Protein AF-A0A1I3WCL2-F1 (afdb_monomer_lite)

Organism: NCBI:txid576117

Structure (mmCIF, N/CA/C/O backbone):
data_AF-A0A1I3WCL2-F1
#
_entry.id   AF-A0A1I3WCL2-F1
#
loop_
_atom_site.group_PDB
_atom_site.id
_atom_site.type_symbol
_atom_site.label_atom_id
_atom_site.label_alt_id
_atom_site.label_comp_id
_atom_site.label_asym_id
_atom_site.label_entity_id
_atom_site.label_seq_id
_atom_site.pdbx_PDB_ins_code
_atom_site.Cartn_x
_atom_site.Cartn_y
_atom_site.Cartn_z
_atom_site.occupancy
_atom_site.B_iso_or_equiv
_atom_site.auth_seq_id
_atom_site.auth_comp_id
_atom_site.auth_asym_id
_atom_site.auth_atom_id
_atom_site.pdbx_PDB_model_num
ATOM 1 N N . ALA A 1 1 ? 18.034 -8.750 -1.195 1.00 77.88 1 ALA A N 1
ATOM 2 C CA . ALA A 1 1 ? 17.478 -7.555 -1.859 1.00 77.88 1 ALA A CA 1
ATOM 3 C C . ALA A 1 1 ? 16.246 -7.137 -1.071 1.00 77.88 1 ALA A C 1
ATOM 5 O O . ALA A 1 1 ? 15.293 -7.885 -1.077 1.00 77.88 1 ALA A O 1
ATOM 6 N N . TRP A 1 2 ? 16.276 -6.023 -0.336 1.00 96.38 2 TRP A N 1
ATOM 7 C CA . TRP A 1 2 ? 15.180 -5.643 0.577 1.00 96.38 2 TRP A CA 1
ATOM 8 C C . TRP A 1 2 ? 14.247 -4.586 -0.035 1.00 96.38 2 TRP A C 1
ATOM 10 O O . TRP A 1 2 ? 13.026 -4.701 0.027 1.00 96.38 2 TRP A O 1
ATOM 20 N N . TYR A 1 3 ? 14.822 -3.584 -0.709 1.00 96.50 3 TYR A N 1
ATOM 21 C CA . TYR A 1 3 ? 14.096 -2.435 -1.266 1.00 96.50 3 TYR A CA 1
ATOM 22 C C . TYR A 1 3 ? 12.998 -2.832 -2.268 1.00 96.50 3 TYR A C 1
ATOM 24 O O . TYR A 1 3 ? 11.907 -2.268 -2.236 1.00 96.50 3 TYR A O 1
ATOM 32 N N . ASN A 1 4 ? 13.281 -3.798 -3.149 1.00 96.75 4 ASN A N 1
ATOM 33 C CA . ASN A 1 4 ? 12.383 -4.168 -4.249 1.00 96.75 4 ASN A CA 1
ATOM 34 C C . ASN A 1 4 ? 11.329 -5.209 -3.865 1.00 96.75 4 ASN A C 1
ATOM 36 O O . ASN A 1 4 ? 10.236 -5.186 -4.422 1.00 96.75 4 ASN A O 1
ATOM 40 N N . THR A 1 5 ? 11.651 -6.127 -2.953 1.00 97.06 5 THR A N 1
ATOM 41 C CA . THR A 1 5 ? 10.856 -7.345 -2.718 1.00 97.06 5 THR A CA 1
ATOM 42 C C . THR A 1 5 ? 10.261 -7.428 -1.318 1.00 97.06 5 THR A C 1
ATOM 44 O O . THR A 1 5 ? 9.305 -8.169 -1.123 1.00 97.06 5 THR A O 1
ATOM 47 N N . GLU A 1 6 ? 10.769 -6.660 -0.351 1.00 96.81 6 GLU A N 1
ATOM 48 C CA . GLU A 1 6 ? 10.321 -6.723 1.048 1.00 96.81 6 GLU A CA 1
ATOM 49 C C . GLU A 1 6 ? 9.756 -5.382 1.529 1.00 96.81 6 GLU A C 1
ATOM 51 O O . GLU A 1 6 ? 8.668 -5.328 2.112 1.00 96.81 6 GLU A O 1
ATOM 56 N N . HIS A 1 7 ? 10.467 -4.280 1.267 1.00 97.69 7 HIS A N 1
ATOM 57 C CA . HIS A 1 7 ? 10.041 -2.959 1.705 1.00 97.69 7 HIS A CA 1
ATOM 58 C C . HIS A 1 7 ? 8.792 -2.498 0.951 1.00 97.69 7 HIS A C 1
ATOM 60 O O . HIS A 1 7 ? 8.749 -2.440 -0.278 1.00 97.69 7 HIS A O 1
ATOM 66 N N . ARG A 1 8 ? 7.761 -2.126 1.713 1.00 97.06 8 ARG A N 1
ATOM 67 C CA . ARG A 1 8 ? 6.509 -1.585 1.185 1.00 97.06 8 ARG A CA 1
ATOM 68 C C . ARG A 1 8 ? 6.575 -0.067 1.177 1.00 97.06 8 ARG A C 1
ATOM 70 O O . ARG A 1 8 ? 6.501 0.570 2.225 1.00 97.06 8 ARG A O 1
ATOM 77 N N . HIS A 1 9 ? 6.651 0.506 -0.016 1.00 96.88 9 HIS A N 1
ATOM 78 C CA . HIS A 1 9 ? 6.881 1.936 -0.197 1.00 96.88 9 HIS A CA 1
ATOM 79 C C . HIS A 1 9 ? 5.576 2.714 -0.090 1.00 96.88 9 HIS A C 1
ATOM 81 O O . HIS A 1 9 ? 4.588 2.417 -0.768 1.00 96.88 9 HIS A O 1
ATOM 87 N N . SER A 1 10 ? 5.568 3.753 0.740 1.00 95.62 10 SER A N 1
ATOM 88 C CA . SER A 1 10 ? 4.391 4.603 0.947 1.00 95.62 10 SER A CA 1
ATOM 89 C C . SER A 1 10 ? 3.940 5.309 -0.341 1.00 95.62 10 SER A C 1
ATOM 91 O O . SER A 1 10 ? 2.733 5.429 -0.570 1.00 95.62 10 SER A O 1
ATOM 93 N N . ALA A 1 11 ? 4.888 5.696 -1.205 1.00 94.69 11 ALA A N 1
ATOM 94 C CA . ALA A 1 11 ? 4.641 6.362 -2.488 1.00 94.69 11 ALA A CA 1
ATOM 95 C C . ALA A 1 11 ? 3.756 5.526 -3.433 1.00 94.69 11 ALA A C 1
ATOM 97 O O . ALA A 1 11 ? 2.892 6.066 -4.119 1.00 94.69 11 ALA A O 1
ATOM 98 N N . ILE A 1 12 ? 3.901 4.199 -3.392 1.00 95.31 12 ILE A N 1
ATOM 99 C CA . ILE A 1 12 ? 3.104 3.235 -4.169 1.00 95.31 12 ILE A CA 1
ATOM 100 C C . ILE A 1 12 ? 2.112 2.480 -3.278 1.00 95.31 12 ILE A C 1
ATOM 102 O O . ILE A 1 12 ? 1.828 1.310 -3.481 1.00 95.31 12 ILE A O 1
ATOM 106 N N . ARG A 1 13 ? 1.555 3.152 -2.262 1.00 96.94 13 ARG A N 1
ATOM 107 C CA . ARG A 1 13 ? 0.458 2.623 -1.422 1.00 96.94 13 ARG A CA 1
ATOM 108 C C . ARG A 1 13 ? 0.807 1.334 -0.670 1.00 96.94 13 ARG A C 1
ATOM 110 O O . ARG A 1 13 ? -0.052 0.480 -0.447 1.00 96.94 13 ARG A O 1
ATOM 117 N N . PHE A 1 14 ? 2.048 1.232 -0.200 1.00 96.75 14 PHE A N 1
ATOM 118 C CA . PHE A 1 14 ? 2.561 0.103 0.580 1.00 96.75 14 PHE A CA 1
ATOM 119 C C . PHE A 1 14 ? 2.448 -1.245 -0.143 1.00 96.75 14 PHE A C 1
ATOM 121 O O . PHE A 1 14 ? 2.048 -2.255 0.453 1.00 96.75 14 PHE A O 1
ATOM 128 N N . VAL A 1 15 ? 2.775 -1.255 -1.429 1.00 96.94 15 VAL A N 1
ATOM 129 C CA . VAL A 1 15 ? 3.201 -2.464 -2.140 1.00 96.94 15 VAL A CA 1
ATOM 130 C C . VAL A 1 15 ? 4.709 -2.403 -2.369 1.00 96.94 15 VAL A C 1
ATOM 132 O O . VAL A 1 15 ? 5.334 -1.360 -2.143 1.00 96.94 15 VAL A O 1
ATOM 135 N N . THR A 1 16 ? 5.307 -3.525 -2.747 1.00 97.62 16 THR A N 1
ATOM 136 C CA . THR A 1 16 ? 6.713 -3.538 -3.155 1.00 97.62 16 THR A CA 1
ATOM 137 C C . THR A 1 16 ? 6.832 -3.119 -4.630 1.00 97.62 16 THR A C 1
ATOM 139 O O . THR A 1 16 ? 5.873 -3.293 -5.391 1.00 97.62 16 THR A O 1
ATOM 142 N N . PRO A 1 17 ? 7.972 -2.549 -5.064 1.00 96.75 17 PRO A N 1
ATOM 143 C CA . PRO A 1 17 ? 8.203 -2.221 -6.468 1.00 96.75 17 PRO A CA 1
ATOM 144 C C . PRO A 1 17 ? 8.020 -3.440 -7.376 1.00 96.75 17 PRO A C 1
ATOM 146 O O . PRO A 1 17 ? 7.389 -3.337 -8.421 1.00 96.75 17 PRO A O 1
ATOM 149 N N . ASP A 1 18 ? 8.479 -4.608 -6.929 1.00 97.56 18 ASP A N 1
ATOM 150 C CA . ASP A 1 18 ? 8.353 -5.875 -7.648 1.00 97.56 18 ASP A CA 1
ATOM 151 C C . ASP A 1 18 ? 6.886 -6.328 -7.817 1.00 97.56 18 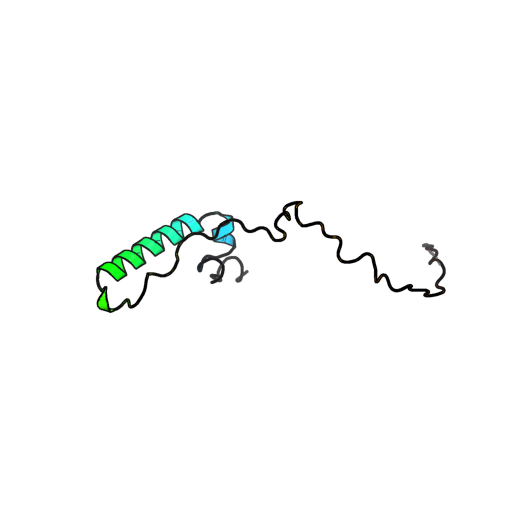ASP A C 1
ATOM 153 O O . ASP A 1 18 ? 6.459 -6.655 -8.922 1.00 97.56 18 ASP A O 1
ATOM 157 N N . GLN A 1 19 ? 6.066 -6.240 -6.761 1.00 97.12 19 GLN A N 1
ATOM 158 C CA . GLN A 1 19 ? 4.622 -6.522 -6.839 1.00 97.12 19 GLN A CA 1
ATOM 159 C C . GLN A 1 19 ? 3.910 -5.602 -7.833 1.00 97.12 19 GLN A C 1
ATOM 161 O O . GLN A 1 19 ? 3.065 -6.042 -8.612 1.00 97.12 19 GLN A O 1
ATOM 166 N N . ARG A 1 20 ? 4.268 -4.314 -7.827 1.00 96.00 20 ARG A N 1
ATOM 167 C CA . ARG A 1 20 ? 3.736 -3.339 -8.781 1.00 96.00 20 ARG A CA 1
ATOM 168 C C . ARG A 1 20 ? 4.172 -3.652 -10.209 1.00 96.00 20 ARG A C 1
ATOM 170 O O . ARG A 1 20 ? 3.350 -3.566 -11.112 1.00 96.00 20 ARG A O 1
ATOM 177 N N . HIS A 1 21 ? 5.432 -4.029 -10.424 1.00 95.19 21 HIS A N 1
ATOM 178 C CA . HIS A 1 21 ? 5.924 -4.414 -11.749 1.00 95.19 21 HIS A CA 1
ATOM 179 C C . HIS A 1 21 ? 5.188 -5.639 -12.305 1.00 95.19 21 HIS A C 1
ATOM 181 O O . HIS A 1 21 ? 4.939 -5.699 -13.505 1.00 95.19 21 HIS A O 1
ATOM 187 N N . ARG A 1 22 ? 4.775 -6.576 -11.441 1.00 96.44 22 ARG A N 1
ATOM 188 C CA . ARG A 1 22 ? 3.917 -7.712 -11.819 1.00 96.44 22 ARG A CA 1
ATOM 189 C C . ARG A 1 22 ? 2.422 -7.375 -11.930 1.00 96.44 22 ARG A C 1
ATOM 191 O O . ARG A 1 22 ? 1.639 -8.244 -12.296 1.00 96.44 22 ARG A O 1
ATOM 198 N N . GLY A 1 23 ? 2.005 -6.147 -11.609 1.00 95.62 23 GLY A N 1
ATOM 199 C CA . GLY A 1 23 ? 0.597 -5.725 -11.624 1.00 95.62 23 GLY A CA 1
ATOM 200 C C . GLY A 1 23 ? -0.262 -6.302 -10.490 1.00 95.62 23 GLY A C 1
ATOM 201 O O . GLY A 1 23 ? -1.490 -6.212 -10.524 1.00 95.62 23 GLY A O 1
ATOM 202 N N . GLU A 1 24 ? 0.357 -6.893 -9.466 1.00 97.06 24 GLU A N 1
ATOM 203 C CA . GLU A 1 24 ? -0.342 -7.479 -8.311 1.00 97.06 24 GLU A CA 1
ATOM 204 C C . GLU A 1 24 ? -0.960 -6.400 -7.405 1.00 97.06 24 GLU A C 1
ATOM 206 O O . GLU A 1 24 ? -1.893 -6.665 -6.638 1.00 97.06 24 GLU A O 1
ATOM 211 N N . ASP A 1 25 ? -0.468 -5.162 -7.510 1.00 96.62 25 ASP A N 1
ATOM 212 C CA . ASP A 1 25 ? -0.914 -4.027 -6.709 1.00 96.62 25 ASP A CA 1
ATOM 213 C C . ASP A 1 25 ? -2.410 -3.746 -6.875 1.00 96.62 25 ASP A C 1
ATOM 215 O O . ASP A 1 25 ? -3.083 -3.456 -5.886 1.00 96.62 25 ASP A O 1
ATOM 219 N N . VAL A 1 26 ? -2.967 -3.923 -8.074 1.00 96.31 26 VAL A N 1
ATOM 220 C CA . VAL A 1 26 ? -4.398 -3.719 -8.342 1.00 96.31 26 VAL A CA 1
ATOM 221 C C . VAL A 1 26 ? -5.272 -4.578 -7.423 1.00 96.31 26 VAL A C 1
ATOM 223 O O . VAL A 1 26 ? -6.143 -4.056 -6.720 1.00 96.31 26 VAL A O 1
ATOM 226 N N . GLN A 1 27 ? -5.019 -5.888 -7.382 1.00 97.50 27 GLN A N 1
ATOM 227 C CA . GLN A 1 27 ? -5.819 -6.824 -6.586 1.00 97.50 27 GLN A CA 1
ATOM 228 C C . GLN A 1 27 ? -5.586 -6.620 -5.084 1.00 97.50 27 GLN A C 1
ATOM 230 O O . GLN A 1 27 ? -6.538 -6.563 -4.300 1.00 97.50 27 GLN A O 1
ATOM 235 N N . MET A 1 28 ? -4.328 -6.424 -4.676 1.00 97.19 28 MET A N 1
ATOM 236 C CA . MET A 1 28 ? -3.972 -6.184 -3.275 1.00 97.19 28 MET A CA 1
ATOM 237 C C . MET A 1 28 ? -4.633 -4.916 -2.720 1.00 97.19 28 MET A C 1
ATOM 239 O O . MET A 1 28 ? -5.140 -4.904 -1.594 1.00 97.19 28 MET A O 1
ATOM 243 N N . LEU A 1 29 ? -4.629 -3.833 -3.498 1.00 97.88 29 LEU A N 1
ATOM 244 C CA . LEU A 1 29 ? -5.206 -2.559 -3.092 1.00 97.88 29 LEU A CA 1
ATOM 245 C C . LEU A 1 29 ? -6.741 -2.605 -3.084 1.00 97.88 29 LEU A C 1
ATOM 247 O O . LEU A 1 29 ? -7.358 -2.055 -2.167 1.00 97.88 29 LEU A O 1
ATOM 251 N N . ALA A 1 30 ? -7.363 -3.331 -4.018 1.00 97.94 30 ALA A N 1
ATOM 252 C CA . ALA A 1 30 ? -8.805 -3.573 -4.006 1.00 97.94 30 ALA A CA 1
ATOM 253 C C . ALA A 1 30 ? -9.254 -4.322 -2.738 1.00 97.94 30 ALA A C 1
ATOM 255 O O . ALA A 1 30 ? -10.211 -3.896 -2.083 1.00 97.94 30 ALA A O 1
ATOM 256 N N . ALA A 1 31 ? -8.527 -5.370 -2.336 1.00 98.00 31 ALA A N 1
ATOM 257 C CA . ALA A 1 31 ? -8.804 -6.109 -1.104 1.00 98.00 31 ALA A CA 1
ATOM 258 C C . ALA A 1 31 ? -8.663 -5.217 0.143 1.00 98.00 31 ALA A C 1
ATOM 260 O O . ALA A 1 31 ? -9.546 -5.189 1.002 1.00 98.00 31 ALA A O 1
ATOM 261 N N . ARG A 1 32 ? -7.595 -4.409 0.222 1.00 97.81 32 ARG A N 1
ATOM 262 C CA . ARG A 1 32 ? -7.399 -3.448 1.325 1.00 97.81 32 ARG A CA 1
ATOM 263 C C . ARG A 1 32 ? -8.525 -2.425 1.406 1.00 97.81 32 ARG A C 1
ATOM 265 O O . ARG A 1 32 ? -8.981 -2.110 2.504 1.00 97.81 32 ARG A O 1
ATOM 272 N N . ARG A 1 33 ? -9.000 -1.928 0.261 1.00 97.69 33 ARG A N 1
ATOM 273 C CA . ARG A 1 33 ? -10.153 -1.024 0.208 1.00 97.69 33 ARG A CA 1
ATOM 274 C C . ARG A 1 33 ? -11.383 -1.660 0.843 1.00 97.69 33 ARG A C 1
ATOM 276 O O . ARG A 1 33 ? -12.016 -1.009 1.665 1.00 97.69 33 ARG A O 1
ATOM 283 N N . HIS A 1 34 ? -11.688 -2.911 0.506 1.00 97.88 34 HIS A N 1
ATOM 284 C CA . HIS A 1 34 ? -12.844 -3.612 1.062 1.00 97.88 34 HIS A CA 1
ATOM 285 C C . HIS A 1 34 ? -12.749 -3.766 2.587 1.00 97.88 34 HIS A C 1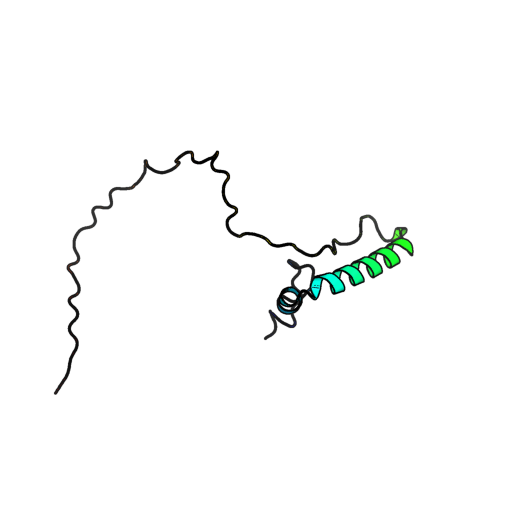
ATOM 287 O O . HIS A 1 34 ? -13.681 -3.400 3.297 1.00 97.88 34 HIS A O 1
ATOM 293 N N . VAL A 1 35 ? -11.590 -4.194 3.100 1.00 97.81 35 VAL A N 1
ATOM 294 C CA . VAL A 1 35 ? -11.354 -4.321 4.550 1.00 97.81 35 VAL A CA 1
ATOM 295 C C . VAL A 1 35 ? -11.563 -2.989 5.273 1.00 97.81 35 VAL A C 1
ATOM 297 O O . VAL A 1 35 ? -12.225 -2.941 6.307 1.00 97.81 35 VAL A O 1
ATOM 300 N N . TYR A 1 36 ? -11.023 -1.897 4.727 1.00 96.88 36 TYR A N 1
ATOM 301 C CA . TYR A 1 36 ? -11.158 -0.573 5.335 1.00 96.88 36 TYR A CA 1
ATOM 302 C C . TYR A 1 36 ? -12.598 -0.055 5.304 1.00 96.88 36 TYR A C 1
ATOM 304 O O . TYR A 1 36 ? -13.019 0.584 6.265 1.00 96.88 36 TYR A O 1
ATOM 312 N N . GLN A 1 37 ? -13.351 -0.335 4.237 1.00 96.75 37 GLN A N 1
ATOM 313 C CA . GLN A 1 37 ? -14.765 0.037 4.170 1.00 96.75 37 GLN A CA 1
ATOM 314 C C . GLN A 1 37 ? -15.594 -0.747 5.185 1.00 96.75 37 GLN A C 1
ATOM 316 O O . GLN A 1 37 ? -16.265 -0.133 6.007 1.00 96.75 37 GLN A O 1
ATOM 321 N N . ALA A 1 38 ? -15.438 -2.071 5.243 1.00 97.50 38 ALA A N 1
ATOM 322 C CA . ALA A 1 38 ? -16.134 -2.902 6.225 1.00 97.50 38 ALA A CA 1
ATOM 323 C C . ALA A 1 38 ? -15.788 -2.515 7.677 1.00 97.50 38 ALA A C 1
ATOM 325 O O . ALA A 1 38 ? -16.636 -2.557 8.569 1.00 97.50 38 ALA A O 1
ATOM 326 N N . ALA A 1 39 ? -14.537 -2.122 7.941 1.00 96.94 39 ALA A N 1
ATOM 327 C CA . ALA A 1 39 ? -14.127 -1.625 9.254 1.00 96.94 39 ALA A CA 1
ATOM 328 C C . ALA A 1 39 ? -14.765 -0.268 9.591 1.00 96.94 39 ALA A C 1
ATOM 330 O O . ALA A 1 39 ? -15.120 -0.029 10.746 1.00 96.94 39 ALA A O 1
ATOM 331 N N . LYS A 1 40 ? -14.916 0.615 8.597 1.00 96.62 40 LYS A N 1
ATOM 332 C CA . LYS A 1 40 ? -15.569 1.914 8.767 1.00 96.62 40 LYS A CA 1
ATOM 333 C C . LYS A 1 40 ? -17.073 1.775 8.985 1.00 96.62 40 LYS A C 1
ATOM 335 O O . LYS A 1 40 ? -17.604 2.434 9.868 1.00 96.62 40 LYS A O 1
ATOM 340 N N . GLU A 1 41 ? -17.736 0.913 8.223 1.00 96.31 41 GLU A N 1
ATOM 341 C CA . GLU A 1 41 ? -19.171 0.634 8.359 1.00 96.31 41 GLU A CA 1
ATOM 342 C C . GLU A 1 41 ? -19.519 0.072 9.741 1.00 96.31 41 GLU A C 1
ATOM 344 O O . GLU A 1 41 ? -20.555 0.411 10.303 1.00 96.31 41 GLU A O 1
ATOM 349 N N . ARG A 1 42 ? -18.632 -0.747 10.317 1.00 97.62 42 ARG A N 1
ATOM 350 C CA . ARG A 1 42 ? -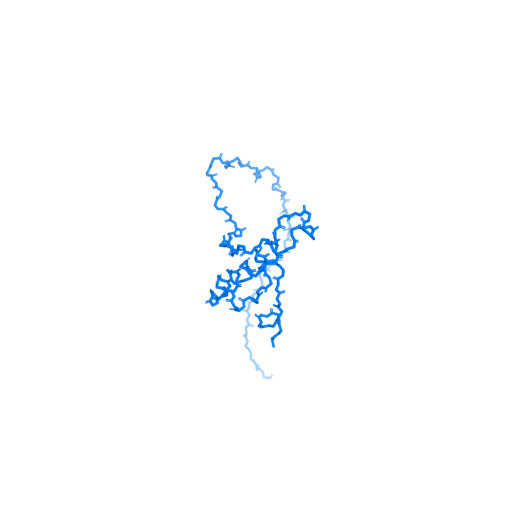18.838 -1.356 11.638 1.00 97.62 42 ARG A CA 1
ATOM 351 C C . ARG A 1 42 ? -18.736 -0.369 12.798 1.00 97.62 42 ARG A C 1
ATOM 353 O O . ARG A 1 42 ? -19.427 -0.544 13.794 1.00 97.62 42 ARG A O 1
ATOM 360 N N . HIS A 1 43 ? -17.840 0.608 12.689 1.00 96.75 43 HIS A N 1
ATOM 361 C CA . HIS A 1 43 ? -17.520 1.550 13.765 1.00 96.75 43 HIS A CA 1
ATOM 362 C C . HIS A 1 43 ? -17.332 2.971 13.227 1.00 96.75 43 HIS A C 1
ATOM 364 O O . HIS A 1 43 ? -16.219 3.506 13.313 1.00 96.75 43 HIS A O 1
ATOM 370 N N . PRO A 1 44 ? -18.369 3.592 12.637 1.00 95.81 44 PRO A N 1
ATOM 371 C CA . PRO A 1 44 ? -18.248 4.909 12.018 1.00 95.81 44 PRO A CA 1
ATOM 372 C C . PRO A 1 44 ? -17.747 5.983 12.997 1.00 95.81 44 PRO A C 1
ATOM 374 O O . PRO A 1 44 ? -17.009 6.876 12.589 1.00 95.81 44 PRO A O 1
ATOM 377 N N . GLU A 1 45 ? -18.045 5.854 14.291 1.00 96.69 45 GLU A N 1
ATOM 378 C CA . GLU A 1 45 ? -17.613 6.748 15.369 1.00 96.69 45 GLU A CA 1
ATOM 379 C C . GLU A 1 45 ? -16.088 6.844 15.531 1.00 96.69 45 GLU A C 1
ATOM 381 O O . GLU A 1 45 ? -15.574 7.866 15.984 1.00 96.69 45 GLU A O 1
ATOM 386 N N . ARG A 1 46 ? -15.334 5.811 15.126 1.00 96.44 46 ARG A N 1
ATOM 387 C CA . ARG A 1 46 ? -13.860 5.829 15.170 1.00 96.44 46 ARG A CA 1
ATOM 388 C C . ARG A 1 46 ? -13.239 6.617 14.015 1.00 96.44 46 ARG A C 1
ATOM 390 O O . ARG A 1 46 ? -12.041 6.898 14.045 1.00 96.44 46 ARG A O 1
ATOM 397 N N . TRP A 1 47 ? -14.018 6.954 12.988 1.00 94.88 47 TRP A N 1
ATOM 398 C CA . TRP A 1 47 ? -13.521 7.534 11.743 1.00 94.88 47 TRP A CA 1
ATOM 399 C C . TRP A 1 47 ? -13.983 8.980 11.581 1.00 94.88 47 TRP A C 1
ATOM 401 O O . TRP A 1 47 ? -15.082 9.249 11.111 1.00 94.88 47 TRP A O 1
ATOM 411 N N . SER A 1 48 ? -13.092 9.935 11.856 1.00 92.44 48 SER A N 1
ATOM 412 C CA . SER A 1 48 ? -13.362 11.361 11.611 1.00 92.44 48 SER A CA 1
ATOM 413 C C . SER A 1 48 ? -13.320 11.758 10.127 1.00 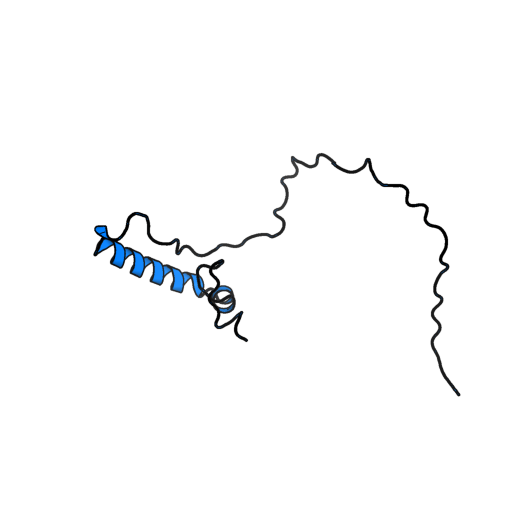92.44 48 SER A C 1
ATOM 415 O O . SER A 1 48 ? -13.810 12.820 9.753 1.00 92.44 48 SER A O 1
ATOM 417 N N . ARG A 1 49 ? -12.710 10.931 9.262 1.00 92.69 49 ARG A N 1
ATOM 418 C CA . ARG A 1 49 ? -12.514 11.200 7.824 1.00 92.69 49 ARG A CA 1
ATOM 419 C C . ARG A 1 49 ? -12.839 9.976 6.954 1.00 92.69 49 ARG A C 1
ATOM 421 O O . ARG A 1 49 ? -13.312 8.934 7.413 1.00 92.69 49 ARG A O 1
ATOM 428 N N . GLY A 1 50 ? -12.615 10.110 5.646 1.00 91.12 50 GLY A N 1
ATOM 429 C CA . GLY A 1 50 ? -12.622 8.991 4.702 1.00 91.12 50 GLY A CA 1
ATOM 430 C C . GLY A 1 50 ? -11.571 7.924 5.033 1.00 91.12 50 GLY A C 1
ATOM 431 O O . GLY A 1 50 ? -10.629 8.163 5.790 1.00 91.12 50 GLY A O 1
ATOM 432 N N . THR A 1 51 ? -11.725 6.738 4.443 1.00 94.94 51 THR A N 1
ATOM 433 C CA . THR A 1 51 ? -10.693 5.700 4.505 1.00 94.94 51 THR A CA 1
ATOM 434 C C . THR A 1 51 ? -9.454 6.132 3.724 1.00 94.94 51 THR A C 1
ATOM 436 O O . THR A 1 51 ? -9.511 7.006 2.856 1.00 94.94 51 THR A O 1
ATOM 439 N N . ARG A 1 52 ? -8.317 5.482 3.985 1.00 94.25 52 ARG A N 1
ATOM 440 C CA . ARG A 1 52 ? -7.091 5.720 3.217 1.00 94.25 52 ARG A CA 1
ATOM 441 C C . ARG A 1 52 ? -7.313 5.484 1.715 1.00 94.25 52 ARG A C 1
ATOM 443 O O . ARG A 1 52 ? -8.078 4.604 1.325 1.00 94.25 52 ARG A O 1
ATOM 450 N N . ASN A 1 53 ? -6.618 6.260 0.878 1.00 95.12 53 ASN A N 1
ATOM 451 C CA . ASN A 1 53 ? -6.663 6.092 -0.572 1.00 95.12 53 ASN A CA 1
ATOM 452 C C . ASN A 1 53 ? -5.937 4.799 -0.988 1.00 95.12 53 ASN A C 1
ATOM 454 O O . ASN A 1 53 ? -4.704 4.732 -0.998 1.00 95.12 53 ASN A O 1
ATOM 458 N N . TRP A 1 54 ? -6.725 3.797 -1.363 1.00 97.19 54 TRP A N 1
ATOM 459 C CA . TRP A 1 54 ? -6.271 2.512 -1.893 1.00 97.19 54 TRP A CA 1
ATOM 460 C C . TRP A 1 54 ? -6.475 2.397 -3.411 1.00 97.19 54 TRP A C 1
ATOM 462 O O . TRP A 1 54 ? -6.584 1.298 -3.932 1.00 97.19 54 TRP A O 1
ATOM 472 N N . GLN A 1 55 ? -6.552 3.511 -4.140 1.00 95.75 55 GLN A N 1
ATOM 473 C CA . GLN A 1 55 ? -6.514 3.459 -5.603 1.00 95.75 55 GLN A CA 1
ATOM 474 C C . GLN A 1 55 ? -5.088 3.154 -6.093 1.00 95.75 55 GLN A C 1
ATOM 476 O O . GLN A 1 55 ? -4.144 3.734 -5.534 1.00 95.75 55 GLN A O 1
ATOM 481 N N . PRO A 1 56 ? -4.916 2.289 -7.112 1.00 94.69 56 PRO A N 1
ATOM 482 C CA . PRO A 1 56 ? -3.622 2.056 -7.746 1.00 94.69 56 PRO A CA 1
ATOM 483 C C . PRO A 1 56 ? -3.004 3.360 -8.251 1.00 94.69 56 PRO A C 1
ATOM 485 O O . PRO A 1 56 ? -3.704 4.253 -8.733 1.00 94.69 56 PRO A O 1
ATOM 488 N N . VAL A 1 57 ? -1.682 3.487 -8.130 1.00 91.69 57 VAL A N 1
ATOM 489 C CA . VAL A 1 57 ? -0.966 4.623 -8.729 1.00 91.69 57 VAL A CA 1
ATOM 490 C C . VAL A 1 57 ? -0.846 4.348 -10.226 1.00 91.69 57 VAL A C 1
ATOM 492 O O . VAL A 1 57 ? -0.328 3.300 -10.604 1.00 91.69 57 VAL A O 1
ATOM 495 N N . GLY A 1 58 ? -1.324 5.259 -11.072 1.00 88.69 58 GLY A N 1
ATOM 496 C CA . GLY A 1 58 ? -1.218 5.129 -12.528 1.00 88.69 58 GLY A CA 1
ATOM 497 C C . GLY A 1 58 ? 0.201 5.362 -13.053 1.00 88.69 58 GLY A C 1
ATOM 498 O O . GLY A 1 58 ? 1.144 5.569 -12.284 1.00 88.69 58 GLY A O 1
ATOM 499 N N . SER A 1 59 ? 0.343 5.337 -14.375 1.00 86.38 59 SER A N 1
ATOM 500 C CA . SER A 1 59 ? 1.578 5.734 -15.051 1.00 86.38 59 SER A CA 1
ATOM 501 C C . SER A 1 59 ? 1.840 7.228 -14.857 1.00 86.38 59 SER A C 1
ATOM 503 O O . SER A 1 59 ? 0.918 8.041 -14.926 1.00 86.38 59 SER A O 1
ATOM 505 N N . VAL A 1 60 ? 3.101 7.585 -14.624 1.00 81.31 60 VAL A N 1
ATOM 506 C CA . VAL A 1 60 ? 3.568 8.973 -14.525 1.00 81.31 60 VAL A CA 1
ATOM 507 C C . VAL A 1 60 ? 4.730 9.174 -15.490 1.00 81.31 60 VAL A C 1
ATOM 509 O O . VAL A 1 60 ? 5.559 8.281 -15.655 1.00 81.31 60 VAL A O 1
ATOM 512 N N . TRP A 1 61 ? 4.780 10.338 -16.130 1.00 81.56 61 TRP A N 1
ATOM 513 C CA . TRP A 1 61 ? 5.820 10.702 -17.090 1.00 81.56 61 TRP A CA 1
ATOM 514 C C . TRP A 1 61 ? 6.773 11.713 -16.443 1.00 81.56 61 TRP A C 1
ATOM 516 O O . TRP A 1 61 ? 6.318 12.672 -15.825 1.00 81.56 61 TRP A O 1
ATOM 526 N N . LEU A 1 62 ? 8.087 11.495 -16.566 1.00 79.25 62 LEU A N 1
ATOM 527 C CA . LEU A 1 62 ? 9.127 12.347 -15.960 1.00 79.25 62 LEU A CA 1
ATOM 528 C C . LEU A 1 62 ? 9.262 13.718 -16.639 1.00 79.25 62 LEU A C 1
ATOM 530 O O . LEU A 1 62 ? 9.638 14.688 -15.990 1.00 79.25 62 LEU A O 1
ATOM 534 N N . ASN A 1 63 ? 8.932 13.797 -17.927 1.00 81.88 63 ASN A N 1
ATOM 535 C CA . ASN A 1 63 ? 8.877 15.032 -18.697 1.00 81.88 63 ASN A CA 1
ATOM 536 C C . ASN A 1 63 ? 7.592 14.996 -19.535 1.00 81.88 63 ASN A C 1
ATOM 538 O O . ASN A 1 63 ? 7.590 14.353 -20.587 1.00 81.88 63 ASN A O 1
ATOM 542 N N . PRO A 1 64 ? 6.471 15.559 -19.051 1.00 73.50 64 PRO A N 1
ATOM 543 C CA . PRO A 1 64 ? 5.262 15.624 -19.860 1.00 73.50 64 PRO A CA 1
ATOM 544 C C . PRO A 1 64 ? 5.562 16.425 -21.132 1.00 73.50 64 PRO A C 1
ATOM 546 O O . PRO A 1 64 ? 6.241 17.451 -21.066 1.00 73.50 64 PRO A O 1
ATOM 549 N N . GLU A 1 65 ? 5.075 15.969 -22.289 1.00 70.50 65 GLU A N 1
ATOM 550 C CA . GLU A 1 65 ? 5.193 16.761 -23.513 1.00 70.50 65 GLU A CA 1
ATOM 551 C C . GLU A 1 65 ? 4.543 18.123 -23.278 1.00 70.50 65 GLU A C 1
ATOM 553 O O . GLU A 1 65 ? 3.371 18.230 -22.906 1.00 70.50 65 GLU A O 1
ATOM 558 N N . ARG A 1 66 ? 5.340 19.181 -23.423 1.00 64.75 66 ARG A N 1
ATOM 559 C CA . ARG A 1 66 ? 4.850 20.538 -23.235 1.00 64.75 66 ARG A CA 1
ATOM 560 C C . ARG A 1 66 ? 3.916 20.846 -24.406 1.00 64.75 66 ARG A C 1
ATOM 562 O O . ARG A 1 66 ? 4.357 20.689 -25.546 1.00 64.75 66 ARG A O 1
ATOM 569 N N . PRO A 1 67 ? 2.665 21.285 -24.174 1.00 64.25 67 PRO A N 1
ATOM 570 C CA . PRO A 1 67 ? 1.832 21.753 -25.271 1.00 64.25 67 PRO A CA 1
ATOM 571 C C . PRO A 1 67 ? 2.596 22.860 -26.008 1.00 64.25 67 PRO A C 1
ATOM 573 O O . PRO A 1 67 ? 3.184 23.747 -25.385 1.00 64.25 67 PRO A O 1
ATOM 576 N N . GLU A 1 68 ? 2.622 22.784 -27.338 1.00 59.66 68 GLU A N 1
ATOM 577 C CA . GLU A 1 68 ? 3.458 23.615 -28.222 1.00 59.66 68 GLU A CA 1
ATOM 578 C C . GLU A 1 68 ? 3.239 25.134 -28.029 1.00 59.66 68 GLU A C 1
ATOM 580 O O . GLU A 1 68 ? 4.087 25.958 -28.372 1.00 59.66 68 GLU A O 1
ATOM 585 N N . VAL A 1 69 ? 2.134 25.489 -27.369 1.00 59.25 69 VA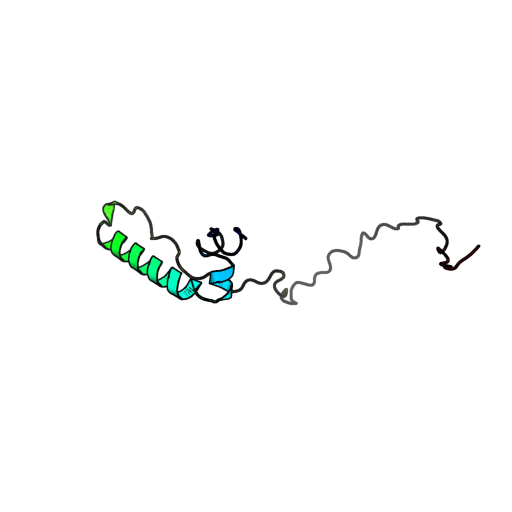L A N 1
ATOM 586 C CA . VAL A 1 69 ? 1.629 26.837 -27.088 1.00 59.25 69 VAL A CA 1
ATOM 587 C C . VAL A 1 69 ? 2.541 27.681 -26.179 1.00 59.25 69 VAL A C 1
ATOM 589 O O . VAL A 1 69 ? 2.399 28.900 -26.144 1.00 59.25 69 VAL A O 1
ATOM 592 N N . GLU A 1 70 ? 3.519 27.095 -25.480 1.00 56.22 70 GLU A N 1
ATOM 593 C CA . GLU A 1 70 ? 4.421 27.858 -24.598 1.00 56.22 70 GLU A CA 1
ATOM 594 C C . GLU A 1 70 ? 5.896 27.868 -25.021 1.00 56.22 70 GLU A C 1
ATOM 596 O O . GLU A 1 70 ? 6.772 28.145 -24.195 1.00 56.22 70 GLU A O 1
ATOM 601 N N . ARG A 1 71 ? 6.238 27.641 -26.295 1.00 54.41 71 ARG A N 1
ATOM 602 C CA . ARG A 1 71 ? 7.592 27.975 -26.785 1.00 54.41 71 ARG A CA 1
ATOM 603 C C . ARG A 1 71 ? 7.799 29.501 -26.874 1.00 54.41 71 ARG A C 1
ATOM 605 O O . ARG A 1 71 ? 8.090 30.035 -27.935 1.00 54.41 71 ARG A O 1
ATOM 612 N N . LYS A 1 72 ? 7.699 30.227 -25.754 1.00 50.03 72 LYS A N 1
ATOM 613 C CA . LYS A 1 72 ? 8.422 31.494 -25.595 1.00 50.03 72 LYS A CA 1
ATOM 614 C C . LYS A 1 72 ? 9.862 31.139 -25.256 1.00 50.03 72 LYS A C 1
ATOM 616 O O . LYS A 1 72 ? 10.138 30.585 -24.195 1.00 50.03 72 LYS A O 1
ATOM 621 N N . ALA A 1 73 ? 10.753 31.411 -26.202 1.00 49.38 73 ALA A N 1
ATOM 622 C CA . ALA A 1 73 ? 12.191 31.288 -26.042 1.00 49.38 73 ALA A CA 1
ATOM 623 C C . ALA A 1 73 ? 12.663 32.196 -24.894 1.00 49.38 73 ALA A C 1
ATOM 625 O O . ALA A 1 73 ? 12.932 33.377 -25.089 1.00 49.38 73 ALA A O 1
ATOM 626 N N . HIS A 1 74 ? 12.747 31.653 -23.683 1.00 47.56 74 HIS A N 1
ATOM 627 C CA . HIS A 1 74 ? 13.540 32.247 -22.618 1.00 47.56 74 HIS A CA 1
ATOM 628 C C . HIS A 1 74 ? 14.920 31.597 -22.673 1.00 47.56 74 HIS A C 1
ATOM 630 O O . HIS A 1 74 ? 15.060 30.421 -22.352 1.00 47.56 74 HIS A O 1
ATOM 636 N N . GLY A 1 75 ? 15.919 32.361 -23.120 1.00 49.34 75 GLY A N 1
ATOM 637 C CA . GLY A 1 75 ? 17.326 31.959 -23.045 1.00 49.34 75 GLY A CA 1
ATOM 638 C C . GLY A 1 75 ? 18.056 31.884 -24.384 1.00 49.34 75 GLY A C 1
ATOM 639 O O . GLY A 1 75 ? 18.626 30.851 -24.707 1.00 49.34 75 GLY A O 1
ATOM 640 N N . ALA A 1 76 ? 18.075 32.976 -25.149 1.00 46.34 76 ALA A N 1
ATOM 641 C CA . ALA A 1 76 ? 19.062 33.184 -26.218 1.00 46.34 76 ALA A CA 1
ATOM 642 C C . ALA A 1 76 ? 19.845 34.505 -26.036 1.00 46.34 76 ALA A C 1
ATOM 644 O O . ALA A 1 76 ? 20.421 35.012 -26.991 1.00 46.34 76 ALA A O 1
ATOM 645 N N . GLY A 1 77 ? 19.819 35.089 -24.827 1.00 46.44 77 GLY A N 1
ATOM 646 C CA . GLY A 1 77 ? 20.405 36.406 -24.535 1.00 46.44 77 GLY A CA 1
ATOM 647 C C . GLY A 1 77 ? 21.666 36.405 -23.661 1.00 46.44 77 GLY A C 1
ATOM 648 O O . GLY A 1 77 ? 22.480 37.302 -23.819 1.00 46.44 77 GLY A O 1
ATOM 649 N N . ASP A 1 78 ? 21.869 35.401 -22.800 1.00 50.47 78 ASP A N 1
ATOM 650 C CA . ASP A 1 78 ? 22.962 35.386 -21.804 1.00 50.47 78 ASP A CA 1
ATOM 651 C C . ASP A 1 78 ? 23.940 34.215 -21.999 1.00 50.47 78 ASP A C 1
ATOM 653 O O . ASP A 1 78 ? 24.378 33.559 -21.052 1.00 50.47 78 ASP A O 1
ATOM 657 N N . ALA A 1 79 ? 24.311 33.926 -23.248 1.00 48.56 79 ALA A N 1
ATOM 658 C CA . ALA A 1 79 ? 25.485 33.096 -23.498 1.00 48.56 79 ALA A CA 1
ATOM 659 C C . ALA A 1 79 ? 26.743 33.926 -23.183 1.00 48.56 79 ALA A C 1
ATOM 661 O O . ALA A 1 79 ? 27.226 34.691 -24.017 1.00 48.56 79 ALA A O 1
ATOM 662 N N . LEU A 1 80 ? 27.257 33.797 -21.955 1.00 49.88 80 LEU A N 1
ATOM 663 C CA . LEU A 1 80 ? 28.551 34.351 -21.554 1.00 49.88 80 LEU A CA 1
ATOM 664 C C . LEU A 1 80 ? 29.632 33.902 -22.550 1.00 49.88 80 LEU A C 1
ATOM 666 O O . LEU A 1 80 ? 29.858 32.709 -22.750 1.00 49.88 80 LEU A O 1
ATOM 670 N N . SER A 1 81 ? 30.314 34.871 -23.164 1.00 50.81 81 SER A N 1
ATOM 671 C CA . SER A 1 81 ? 31.450 34.632 -24.057 1.00 50.81 81 SER A CA 1
ATOM 672 C C . SER A 1 81 ? 32.609 34.022 -23.265 1.00 50.81 81 SER A C 1
ATOM 674 O O . SER A 1 81 ? 33.385 34.724 -22.616 1.00 50.81 81 SER A O 1
ATOM 676 N N . HIS A 1 82 ? 32.732 32.696 -23.272 1.00 41.56 82 HIS A N 1
ATOM 677 C CA . HIS A 1 82 ? 33.918 32.021 -22.759 1.00 41.56 82 HIS A CA 1
ATOM 678 C C . HIS A 1 82 ? 35.019 32.046 -23.822 1.00 41.56 82 HIS A C 1
ATOM 680 O O . HIS A 1 82 ? 35.177 31.117 -24.610 1.00 41.56 82 HIS A O 1
ATOM 686 N N . LYS A 1 83 ? 35.829 33.112 -23.819 1.00 45.25 83 LYS A N 1
ATOM 687 C CA . LYS A 1 83 ? 37.214 33.010 -24.288 1.00 45.25 83 LYS A CA 1
ATOM 688 C C . LYS A 1 83 ? 38.034 32.329 -23.194 1.00 45.25 83 LYS A C 1
ATOM 690 O O . LYS A 1 83 ? 38.459 32.986 -22.251 1.00 45.25 83 LYS A O 1
ATOM 695 N N . ALA A 1 84 ? 38.278 31.032 -23.337 1.00 39.53 84 ALA A N 1
ATOM 696 C CA . ALA A 1 84 ? 39.348 30.344 -22.624 1.00 39.53 84 ALA A CA 1
ATOM 697 C C . ALA A 1 84 ? 40.352 29.822 -23.657 1.00 39.53 84 ALA A C 1
ATOM 699 O O . ALA A 1 84 ? 39.992 29.112 -24.594 1.00 39.53 84 ALA A O 1
ATOM 700 N N . GLY A 1 85 ? 41.598 30.272 -23.525 1.00 38.12 85 GLY A N 1
ATOM 701 C CA . GLY A 1 85 ? 42.703 29.880 -24.384 1.00 38.12 85 GLY A CA 1
ATOM 702 C C . GLY A 1 85 ? 43.214 28.472 -24.084 1.00 38.12 85 GLY A C 1
ATOM 703 O O . GLY A 1 85 ? 43.134 27.998 -22.958 1.00 38.12 85 GLY A O 1
ATOM 704 N N . GLY A 1 86 ? 43.777 27.865 -25.129 1.00 38.50 86 GLY A N 1
ATOM 705 C CA . GLY A 1 86 ? 44.920 26.953 -25.087 1.00 38.50 86 GLY A CA 1
ATOM 706 C C . GLY A 1 86 ? 44.833 25.696 -24.219 1.00 38.50 86 GLY A C 1
ATOM 707 O O . GLY A 1 86 ? 45.242 25.709 -23.066 1.00 38.50 86 GLY A O 1
ATOM 708 N N . ALA A 1 87 ? 44.513 24.571 -24.855 1.00 32.53 87 ALA A N 1
ATOM 709 C CA . ALA A 1 87 ? 45.213 23.307 -24.628 1.00 32.53 87 ALA A CA 1
ATOM 710 C C . ALA A 1 87 ? 45.156 22.502 -25.936 1.00 32.53 87 ALA A C 1
ATOM 712 O O . ALA A 1 87 ? 44.076 22.267 -26.475 1.00 32.53 87 ALA A O 1
ATOM 713 N N . GLY A 1 88 ? 46.329 22.189 -26.495 1.00 44.03 88 GLY A N 1
ATOM 714 C CA . GLY A 1 88 ? 46.479 21.477 -27.765 1.00 44.03 88 GLY A CA 1
ATOM 715 C C . GLY A 1 88 ? 45.940 20.040 -27.725 1.00 44.03 88 GLY A C 1
ATOM 716 O O . GLY A 1 88 ? 45.640 19.519 -26.649 1.00 44.03 88 GLY A O 1
ATOM 717 N N . PRO A 1 89 ? 45.798 19.389 -28.892 1.00 40.81 89 PRO A N 1
ATOM 718 C CA . PRO A 1 89 ? 45.224 18.056 -28.968 1.00 40.81 89 PRO A CA 1
ATOM 719 C C . PRO A 1 89 ? 46.170 17.022 -28.343 1.00 40.81 89 PRO A C 1
ATOM 721 O O . PRO A 1 89 ? 47.351 16.955 -28.675 1.00 40.81 89 PRO A O 1
ATOM 724 N N . MET A 1 90 ? 45.624 16.207 -27.439 1.00 42.75 90 MET A N 1
ATOM 725 C CA . MET A 1 90 ? 46.242 14.970 -26.964 1.00 42.75 90 MET A CA 1
ATOM 726 C C . MET A 1 90 ? 46.315 13.980 -28.128 1.00 42.75 90 MET A C 1
ATOM 728 O O . MET A 1 90 ? 45.311 13.374 -28.505 1.00 42.75 90 MET A O 1
ATOM 732 N N . GLU A 1 91 ? 47.506 13.837 -28.699 1.00 42.78 91 GLU A N 1
ATOM 733 C CA . GLU A 1 91 ? 47.818 12.798 -29.671 1.00 42.78 91 GLU A CA 1
ATOM 734 C C . GLU A 1 91 ? 48.013 11.464 -28.941 1.00 42.78 91 GLU A C 1
ATOM 736 O O . GLU A 1 91 ? 48.865 11.316 -28.064 1.00 42.78 91 GLU A O 1
ATOM 741 N N . GLN A 1 92 ? 47.158 10.499 -29.271 1.00 44.38 92 GLN A N 1
ATOM 742 C CA . GLN A 1 92 ? 47.260 9.130 -28.790 1.00 44.38 92 GLN A CA 1
ATOM 743 C C . GLN A 1 92 ? 48.330 8.406 -29.604 1.00 44.38 92 GLN A C 1
ATOM 745 O O . GLN A 1 92 ? 48.207 8.318 -30.824 1.00 44.38 92 GLN A O 1
ATOM 750 N N . ASN A 1 93 ? 49.323 7.810 -28.945 1.00 44.44 93 ASN A N 1
ATOM 751 C CA . ASN A 1 93 ? 50.034 6.694 -29.555 1.00 44.44 93 ASN A CA 1
ATOM 752 C C . ASN A 1 93 ? 50.381 5.621 -28.521 1.00 44.44 93 ASN A C 1
ATOM 754 O O . ASN A 1 93 ? 51.156 5.828 -27.588 1.00 44.44 93 ASN A O 1
ATOM 758 N N . GLU A 1 94 ? 49.749 4.468 -28.706 1.00 44.59 94 GLU A N 1
ATOM 759 C CA . GLU A 1 94 ? 50.090 3.204 -28.078 1.00 44.59 94 GLU A CA 1
ATOM 760 C C . GLU A 1 94 ? 51.430 2.655 -28.622 1.00 44.59 94 GLU A C 1
ATOM 762 O O . GLU A 1 94 ? 51.821 2.936 -29.751 1.00 44.59 94 GLU A O 1
ATOM 767 N N . LYS A 1 95 ? 51.989 1.688 -27.875 1.00 40.38 95 LYS A N 1
ATOM 768 C CA . LYS A 1 95 ? 52.798 0.518 -28.311 1.00 40.38 95 LYS A CA 1
ATOM 769 C C . LYS A 1 95 ? 54.294 0.490 -27.930 1.00 40.38 95 LYS A C 1
ATOM 771 O O . LYS A 1 95 ? 55.142 1.058 -28.595 1.00 40.38 95 LYS A O 1
ATOM 776 N N . ARG A 1 96 ? 54.535 -0.403 -26.951 1.00 36.75 96 ARG A N 1
ATOM 777 C CA . ARG A 1 96 ? 55.475 -1.555 -26.910 1.00 36.75 96 ARG A CA 1
ATOM 778 C C . ARG A 1 96 ? 57.003 -1.352 -26.878 1.00 36.75 96 ARG A C 1
ATOM 780 O O . ARG A 1 96 ? 57.567 -0.860 -27.839 1.00 36.75 96 ARG A O 1
ATOM 787 N N . ALA A 1 97 ? 57.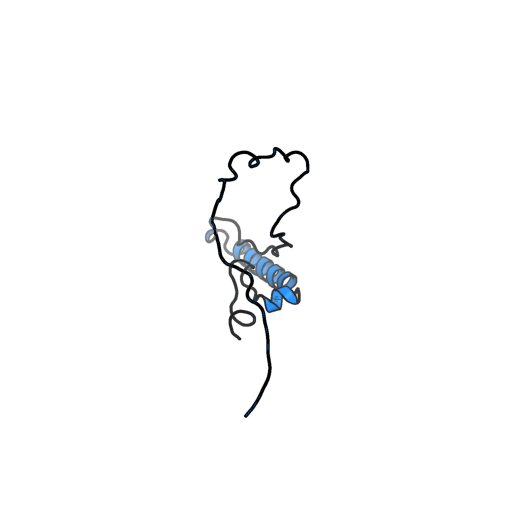585 -2.063 -25.891 1.00 36.53 97 ALA A N 1
ATOM 788 C CA . ALA A 1 97 ? 58.860 -2.815 -25.872 1.00 36.53 97 ALA A CA 1
ATOM 789 C C . ALA A 1 97 ? 60.163 -2.005 -26.064 1.00 36.53 97 ALA A C 1
ATOM 791 O O . ALA A 1 97 ? 60.208 -1.090 -26.868 1.00 36.53 97 ALA A O 1
ATOM 792 N N . ALA A 1 98 ? 61.274 -2.282 -25.381 1.00 36.22 98 ALA A N 1
ATOM 793 C CA . ALA A 1 98 ? 61.740 -3.462 -24.653 1.00 36.22 98 ALA A CA 1
ATOM 794 C C . ALA A 1 98 ? 62.572 -3.036 -23.429 1.00 36.22 98 ALA A C 1
ATOM 796 O O . ALA A 1 98 ? 63.036 -1.873 -23.419 1.00 36.22 98 ALA A O 1
#

Foldseek 3Di:
DCQAQPFQDVVFVGDGVVCVVVVVLQVVLVVVVVVQVVVCVVCVVVDPDDGDDSDGDDDDDPDPPDDPVPPPDDDPPDPPDDPDDDDDDDDDDDDDDD

pLDDT: mean 78.06, std 23.44, range [32.53, 98.0]

Sequence (98 aa):
AWYNTEHRHSAIRFVTPDQRHRGEDVQMLAARRHVYQAAKERHPERWSRGTRNWQPVGSVWLNPERPEVERKAHGAGDALSHKAGGAGPMEQNEKRAA

Radius of gyration: 28.06 Å; chains: 1; bounding box: 81×44×45 Å

Secondary structure (DSSP, 8-state):
--TTTT--BGGGTTB-HHHHHTTTHHHHHHHHHHHHHHHHHH-GGG-SSPPP--PPP----SSPPPPGGG-----SS---------------------